Protein AF-A0A930AF02-F1 (afdb_monomer)

Mean predicted aligned error: 3.01 Å

Foldseek 3Di:
DKDKDFDPQQVVQCVVVVQKAADDPPDPVDDPQDDPDQWGDDPPDCVPIDGHIDDFDFDCPPPDPVVQVVCCVVPQKDKDAQTWTARPPDNDTDGTGGMIMIGHDDD

Solvent-accessible surface area (backbone atoms only — not comparable to full-atom values): 6379 Å² total; per-residue (Å²): 77,80,46,82,44,70,33,73,56,27,48,52,56,38,48,78,68,66,43,62,43,76,78,53,95,84,38,90,87,58,56,97,68,62,53,86,81,53,32,49,69,45,77,92,48,65,88,69,40,46,81,44,69,40,73,59,51,72,58,60,84,93,63,56,68,66,59,40,53,53,30,33,74,72,72,35,37,33,80,39,72,43,40,37,29,36,44,76,99,54,92,50,73,44,74,42,64,37,41,38,36,45,35,49,62,62,135

Sequence (107 aa):
MFQYEYSPELVKNMDKKGWIQFPNGDTPGSSSLNIPGAKTWAGSDINMSESELLMPTIDTTGHSYDDFLSAIERQGYYEIKNPRVYKPGTNEIVQVEGIFRINQWSK

Structure (mmCIF, N/CA/C/O backbone):
data_AF-A0A930AF02-F1
#
_entry.id   AF-A0A930AF02-F1
#
loop_
_atom_site.group_PDB
_atom_site.id
_atom_site.type_symbol
_atom_site.label_atom_id
_atom_site.label_alt_id
_atom_site.label_comp_id
_atom_site.label_asym_id
_atom_site.label_entity_id
_atom_site.label_seq_id
_atom_site.pdbx_PDB_ins_code
_atom_site.Cartn_x
_atom_site.Cartn_y
_atom_site.Cartn_z
_atom_site.occupancy
_atom_site.B_iso_or_equiv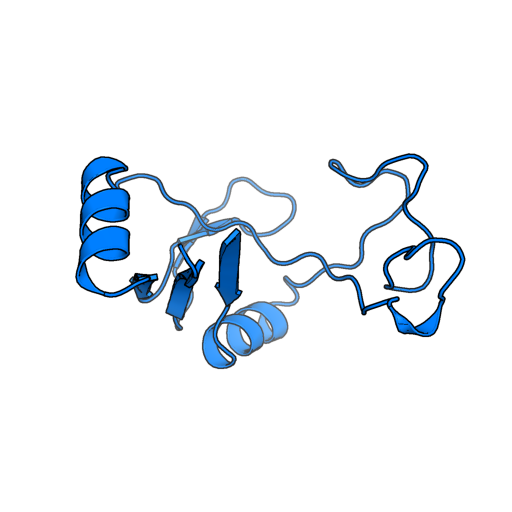
_atom_site.auth_seq_id
_atom_site.auth_comp_id
_atom_site.auth_asym_id
_atom_site.auth_atom_id
_atom_site.pdbx_PDB_model_num
ATOM 1 N N . MET A 1 1 ? 6.051 6.708 14.729 1.00 90.50 1 MET A N 1
ATOM 2 C CA . MET A 1 1 ? 6.154 6.630 13.244 1.00 90.50 1 MET A CA 1
ATOM 3 C C . MET A 1 1 ? 4.880 6.007 12.682 1.00 90.50 1 MET A C 1
ATOM 5 O O . MET A 1 1 ? 4.327 5.156 13.362 1.00 90.50 1 MET A O 1
ATOM 9 N N . PHE A 1 2 ? 4.390 6.404 11.502 1.00 94.81 2 PHE A N 1
ATOM 10 C CA . PHE A 1 2 ? 3.242 5.731 10.866 1.00 94.81 2 PHE A CA 1
ATOM 11 C C . PHE A 1 2 ? 3.703 4.724 9.810 1.00 94.81 2 PHE A C 1
ATOM 13 O O . PHE A 1 2 ? 4.703 4.959 9.137 1.00 94.81 2 PHE A O 1
ATOM 20 N N . GLN A 1 3 ? 2.965 3.626 9.659 1.00 96.38 3 GLN A N 1
ATOM 21 C CA . GLN A 1 3 ? 3.189 2.604 8.639 1.00 96.38 3 GLN A CA 1
ATOM 22 C C . GLN A 1 3 ? 1.861 2.249 7.965 1.00 96.38 3 GLN A C 1
ATOM 24 O O . GLN A 1 3 ? 0.875 1.977 8.646 1.00 96.38 3 GLN A O 1
ATOM 29 N N . TYR A 1 4 ? 1.856 2.215 6.634 1.00 97.50 4 TYR A N 1
ATOM 30 C CA . TYR A 1 4 ? 0.740 1.712 5.836 1.00 97.50 4 TYR A CA 1
ATOM 31 C C . TYR A 1 4 ? 0.977 0.242 5.502 1.00 97.50 4 TYR A C 1
ATOM 33 O O . TYR A 1 4 ? 2.018 -0.108 4.950 1.00 97.50 4 TYR A O 1
ATOM 41 N N . GLU A 1 5 ? 0.022 -0.615 5.835 1.00 98.19 5 GLU A N 1
ATOM 42 C CA . GLU A 1 5 ? 0.148 -2.062 5.703 1.00 98.19 5 GLU A CA 1
ATOM 43 C C . GLU A 1 5 ? -0.981 -2.621 4.837 1.00 98.19 5 GLU A C 1
ATOM 45 O O . GLU A 1 5 ? -2.167 -2.413 5.105 1.00 98.19 5 GLU A O 1
ATOM 50 N N . TYR A 1 6 ? -0.597 -3.380 3.813 1.00 98.56 6 TYR A N 1
ATOM 51 C CA . TYR A 1 6 ? -1.501 -4.172 2.990 1.00 98.56 6 TYR A CA 1
ATOM 52 C C . TYR A 1 6 ? -1.372 -5.627 3.433 1.00 98.56 6 TYR A C 1
ATOM 54 O O . TYR A 1 6 ? -0.299 -6.218 3.322 1.00 98.56 6 TYR A O 1
ATOM 62 N N . SER A 1 7 ? -2.457 -6.214 3.938 1.00 98.50 7 SER A N 1
ATOM 63 C CA . SER A 1 7 ? -2.448 -7.623 4.350 1.00 98.50 7 SER A CA 1
ATOM 64 C C . SER A 1 7 ? -2.099 -8.568 3.183 1.00 98.50 7 SER A C 1
ATOM 66 O O . SER A 1 7 ? -2.396 -8.250 2.026 1.00 98.50 7 SER A O 1
ATOM 68 N N . PRO A 1 8 ? -1.548 -9.769 3.452 1.00 98.56 8 PRO A N 1
ATOM 69 C CA . PRO A 1 8 ? -1.207 -10.733 2.401 1.00 98.56 8 PRO A CA 1
ATOM 70 C C . PRO A 1 8 ? -2.375 -11.094 1.471 1.00 98.56 8 PRO A C 1
ATOM 72 O O . PRO A 1 8 ? -2.178 -11.298 0.275 1.00 98.56 8 PRO A O 1
ATOM 75 N N . GLU A 1 9 ? -3.599 -11.156 2.002 1.00 98.62 9 GLU A N 1
ATOM 76 C CA . GLU A 1 9 ? -4.808 -11.413 1.213 1.00 98.62 9 GLU A CA 1
ATOM 77 C C . GLU A 1 9 ? -5.113 -10.270 0.240 1.00 98.62 9 GLU A C 1
ATOM 79 O O . GLU A 1 9 ? -5.327 -10.518 -0.949 1.00 98.62 9 GLU A O 1
ATOM 84 N N . LEU A 1 10 ? -5.046 -9.025 0.722 1.00 98.69 10 LEU A N 1
ATOM 85 C CA . LEU A 1 10 ? -5.243 -7.840 -0.107 1.00 98.69 10 LEU A CA 1
ATOM 86 C C . LEU A 1 10 ? -4.205 -7.790 -1.236 1.00 98.69 10 LEU A C 1
ATOM 88 O O . LEU A 1 10 ? -4.567 -7.631 -2.402 1.00 98.69 10 LEU A O 1
ATOM 92 N N . VAL A 1 11 ? -2.927 -8.007 -0.907 1.00 98.56 11 VAL A N 1
ATOM 93 C CA . VAL A 1 11 ? -1.829 -8.048 -1.888 1.00 98.56 11 VAL A CA 1
ATOM 94 C C . VAL A 1 11 ? -2.074 -9.138 -2.932 1.00 98.56 11 VAL A C 1
ATOM 96 O O . VAL A 1 11 ? -2.053 -8.851 -4.127 1.00 98.56 11 VAL A O 1
ATOM 99 N N . LYS A 1 12 ? -2.396 -10.368 -2.512 1.00 98.56 12 LYS A N 1
ATOM 100 C CA . LYS A 1 12 ? -2.678 -11.491 -3.423 1.00 98.56 12 LYS A CA 1
ATOM 101 C C . LYS A 1 12 ? -3.845 -11.200 -4.369 1.00 98.56 12 LYS A C 1
ATOM 103 O O . LYS A 1 12 ? -3.817 -11.600 -5.532 1.00 98.56 12 LYS A O 1
ATOM 108 N N . ASN A 1 13 ? -4.890 -10.536 -3.884 1.00 98.56 13 ASN A N 1
ATOM 109 C CA . ASN A 1 13 ? -6.062 -10.217 -4.694 1.00 98.56 13 ASN A CA 1
ATOM 110 C C . ASN A 1 13 ? -5.798 -9.086 -5.700 1.00 98.56 13 ASN A C 1
ATOM 112 O O . ASN A 1 13 ? -6.361 -9.118 -6.796 1.00 98.56 13 ASN A O 1
ATOM 116 N N . MET A 1 14 ? -4.921 -8.133 -5.376 1.00 98.38 14 MET A N 1
ATOM 117 C CA . MET A 1 14 ? -4.446 -7.118 -6.326 1.00 98.38 14 MET A CA 1
ATOM 118 C C . MET A 1 14 ? -3.464 -7.704 -7.352 1.00 98.38 14 MET A C 1
ATOM 120 O O . MET A 1 14 ? -3.557 -7.387 -8.538 1.00 98.38 14 MET A O 1
ATOM 124 N N . ASP A 1 15 ? -2.582 -8.610 -6.928 1.00 98.19 15 ASP A N 1
ATOM 125 C CA . ASP A 1 15 ? -1.631 -9.307 -7.802 1.00 98.19 15 ASP A CA 1
ATOM 126 C C . ASP A 1 15 ? -2.339 -10.166 -8.861 1.00 98.19 15 ASP A C 1
ATOM 128 O O . ASP A 1 15 ? -2.071 -10.039 -10.052 1.00 98.19 15 ASP A O 1
ATOM 132 N N . LYS A 1 16 ? -3.365 -10.940 -8.470 1.00 98.19 16 LYS A N 1
ATOM 133 C CA . LYS A 1 16 ? -4.220 -11.697 -9.411 1.00 98.19 16 LYS A CA 1
ATOM 134 C C . LYS A 1 16 ? -4.855 -10.832 -10.503 1.00 98.19 16 LYS A C 1
ATOM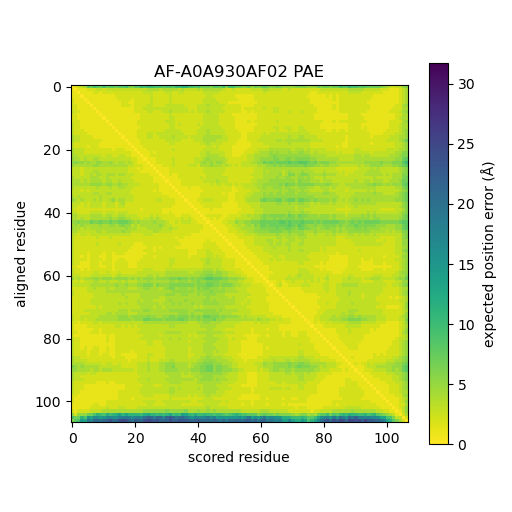 136 O O . LYS A 1 16 ? -5.211 -11.346 -11.561 1.00 98.19 16 LYS A O 1
ATOM 141 N N . LYS A 1 17 ? -5.063 -9.542 -10.228 1.00 97.50 17 LYS A N 1
ATOM 142 C CA . LYS A 1 17 ? -5.619 -8.572 -11.181 1.00 97.50 17 LYS A CA 1
ATOM 143 C C . LYS A 1 17 ? -4.533 -7.885 -12.020 1.00 97.50 17 LYS A C 1
ATOM 145 O O . LYS A 1 17 ? -4.876 -7.108 -12.907 1.00 97.50 17 LYS A O 1
ATOM 150 N N . GLY A 1 18 ? -3.254 -8.154 -11.750 1.00 97.75 18 GLY A N 1
ATOM 151 C CA . GLY A 1 18 ? -2.107 -7.518 -12.395 1.00 97.75 18 GLY A CA 1
ATOM 152 C C . GLY A 1 18 ? -1.945 -6.048 -12.012 1.00 97.75 18 GLY A C 1
ATOM 153 O O . GLY A 1 18 ? -1.553 -5.242 -12.850 1.00 97.75 18 GLY A O 1
ATOM 154 N N . TRP A 1 19 ? -2.336 -5.665 -10.790 1.00 98.00 19 TRP A N 1
ATOM 155 C CA . TRP A 1 19 ? -2.374 -4.255 -10.376 1.00 98.00 19 TRP A CA 1
ATOM 156 C C . TRP A 1 19 ? -1.113 -3.768 -9.656 1.00 98.00 19 TRP A C 1
ATOM 158 O O . TRP A 1 19 ? -0.956 -2.567 -9.466 1.00 98.00 19 TRP A O 1
ATOM 168 N N . ILE A 1 20 ? -0.214 -4.666 -9.257 1.00 97.69 20 ILE A N 1
ATOM 169 C CA . ILE A 1 20 ? 1.064 -4.286 -8.647 1.00 97.69 20 ILE A CA 1
ATOM 170 C C . ILE A 1 20 ? 2.031 -3.885 -9.763 1.00 97.69 20 ILE A C 1
ATOM 172 O O . ILE A 1 20 ? 2.165 -4.600 -10.756 1.00 97.69 20 ILE A O 1
ATOM 176 N N . GLN A 1 21 ? 2.683 -2.732 -9.617 1.00 96.44 21 GLN A N 1
ATOM 177 C CA . GLN A 1 21 ? 3.542 -2.156 -10.652 1.00 96.44 21 GLN A CA 1
ATOM 178 C C . GLN A 1 21 ? 4.982 -1.968 -10.165 1.00 96.44 21 GLN A C 1
ATOM 180 O O . GLN A 1 21 ? 5.264 -1.963 -8.967 1.00 96.44 21 GLN A O 1
ATOM 185 N N . PHE A 1 22 ? 5.895 -1.780 -11.118 1.00 95.75 22 PHE A N 1
ATOM 186 C CA . PHE A 1 22 ? 7.267 -1.355 -10.855 1.00 95.75 22 PHE A CA 1
ATOM 187 C C . PHE A 1 22 ? 7.408 0.140 -11.164 1.00 95.75 22 PHE A C 1
ATOM 189 O O . PHE A 1 22 ? 6.928 0.572 -12.217 1.00 95.75 22 PHE A O 1
ATOM 196 N N . PRO A 1 23 ? 8.068 0.924 -10.296 1.00 94.50 23 PRO A N 1
ATOM 197 C CA . PRO A 1 23 ? 8.352 2.321 -10.591 1.00 94.50 23 PRO A CA 1
ATOM 198 C C . PRO A 1 23 ? 9.407 2.455 -11.693 1.00 94.50 23 PRO A C 1
ATOM 200 O O . PRO A 1 23 ? 10.251 1.581 -11.903 1.00 94.50 23 PRO A O 1
ATOM 203 N N . ASN A 1 24 ? 9.361 3.582 -12.396 1.00 93.38 24 ASN A N 1
ATOM 204 C CA . ASN A 1 24 ? 10.356 4.003 -13.378 1.00 93.38 24 ASN A CA 1
ATOM 205 C C . ASN A 1 24 ? 10.683 5.498 -13.205 1.00 93.38 24 ASN A C 1
ATOM 207 O O . ASN A 1 24 ? 10.088 6.170 -12.367 1.00 93.38 24 ASN A O 1
ATOM 211 N N . GLY A 1 25 ? 11.617 6.020 -14.007 1.00 93.50 25 GLY A N 1
ATOM 212 C CA . GLY A 1 25 ? 12.090 7.406 -13.887 1.00 93.50 25 GLY A CA 1
ATOM 213 C C . GLY A 1 25 ? 11.015 8.484 -14.072 1.00 93.50 25 GLY A C 1
ATOM 214 O O . GLY A 1 25 ? 11.181 9.581 -13.552 1.00 93.50 25 GLY A O 1
ATOM 215 N N . ASP A 1 26 ? 9.910 8.161 -14.748 1.00 95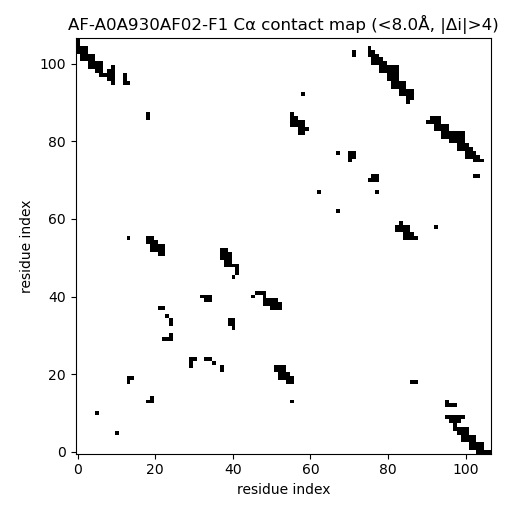.44 26 ASP A N 1
ATOM 216 C CA . ASP A 1 26 ? 8.804 9.085 -15.021 1.00 95.44 26 ASP A CA 1
ATOM 217 C C . ASP A 1 26 ? 7.600 8.860 -14.090 1.00 95.44 26 ASP A C 1
ATOM 219 O O . ASP A 1 26 ? 6.569 9.523 -14.217 1.00 95.44 26 ASP A O 1
ATOM 223 N N . THR A 1 27 ? 7.695 7.909 -13.156 1.00 95.69 27 THR A N 1
ATOM 224 C CA . THR A 1 27 ? 6.618 7.620 -12.208 1.00 95.69 27 THR A CA 1
ATOM 225 C C . THR A 1 27 ? 6.426 8.813 -11.265 1.00 95.69 27 THR A C 1
ATOM 227 O O . THR A 1 27 ? 7.370 9.210 -10.578 1.00 95.69 27 THR A O 1
ATOM 230 N N . PRO A 1 28 ? 5.211 9.383 -11.158 1.00 94.56 28 PRO A N 1
ATOM 231 C CA . PRO A 1 28 ? 4.939 10.441 -10.192 1.00 94.56 28 PRO A CA 1
ATOM 232 C C . PRO A 1 28 ? 5.267 9.996 -8.762 1.00 94.56 28 PRO A C 1
ATOM 234 O O . PRO A 1 28 ? 4.820 8.945 -8.312 1.00 94.56 28 PRO A O 1
A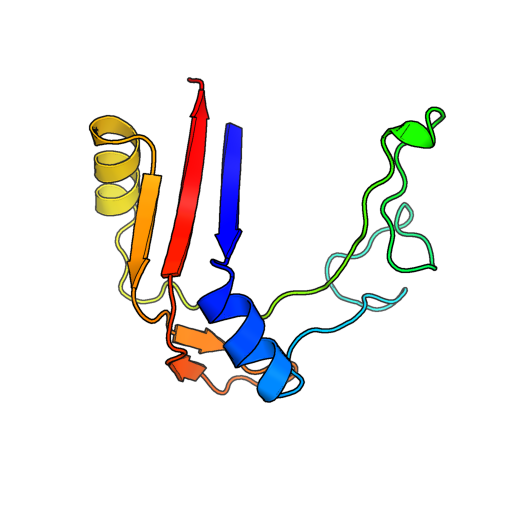TOM 237 N N . GLY A 1 29 ? 6.044 10.811 -8.049 1.00 94.88 29 GLY A N 1
ATOM 238 C CA . GLY A 1 29 ? 6.564 10.486 -6.718 1.00 94.88 29 GLY A CA 1
ATOM 239 C C . GLY A 1 29 ? 8.001 9.959 -6.727 1.00 94.88 29 GLY A C 1
ATOM 240 O O . GLY A 1 29 ? 8.670 10.048 -5.699 1.00 94.88 29 GLY A O 1
ATOM 241 N N . SER A 1 30 ? 8.515 9.500 -7.872 1.00 95.50 30 SER A N 1
ATOM 242 C CA . SER A 1 30 ? 9.950 9.273 -8.038 1.00 95.50 30 SER A CA 1
ATOM 243 C C . SER A 1 30 ? 10.721 10.597 -8.020 1.00 95.50 30 SER A C 1
ATOM 245 O O . SER A 1 30 ? 10.224 11.657 -8.403 1.00 95.50 30 SER A O 1
ATOM 247 N N . SER A 1 31 ? 11.960 10.528 -7.551 1.00 95.88 31 SER A N 1
ATOM 248 C CA . SER A 1 31 ? 12.888 11.645 -7.397 1.00 95.88 31 SER A CA 1
ATOM 249 C C . SER A 1 31 ? 14.241 11.312 -8.027 1.00 95.88 31 SER A C 1
ATOM 251 O O . SER A 1 31 ? 14.474 10.190 -8.476 1.00 95.88 31 SER A O 1
ATOM 253 N N . SER A 1 32 ? 15.179 12.263 -7.997 1.00 96.06 32 SER A N 1
ATOM 254 C CA . SER A 1 32 ? 16.559 12.044 -8.453 1.00 96.06 32 SER A CA 1
ATOM 255 C C . SER A 1 32 ? 17.330 10.979 -7.659 1.00 96.06 32 SER A C 1
ATOM 257 O O . SER A 1 32 ? 18.415 10.591 -8.084 1.00 96.06 32 SER A O 1
ATOM 259 N N . LEU A 1 33 ? 16.799 10.513 -6.522 1.00 96.69 33 LEU A N 1
ATOM 260 C CA . LEU A 1 33 ? 17.391 9.443 -5.714 1.00 96.69 33 LEU A CA 1
ATOM 261 C C . LEU A 1 33 ? 16.817 8.052 -6.024 1.00 96.69 33 LEU A C 1
ATOM 263 O O . LEU A 1 33 ? 17.361 7.060 -5.540 1.00 96.69 33 LEU A O 1
ATOM 267 N N . ASN A 1 34 ? 15.746 7.944 -6.815 1.00 97.38 34 ASN A N 1
ATOM 268 C CA . ASN A 1 34 ? 15.232 6.641 -7.231 1.00 97.38 34 ASN A CA 1
ATOM 269 C C . ASN A 1 34 ? 16.186 5.990 -8.241 1.00 97.38 34 ASN A C 1
ATOM 271 O O . ASN A 1 34 ? 16.772 6.654 -9.098 1.00 97.38 34 ASN A O 1
ATOM 275 N N . ILE A 1 35 ? 16.332 4.670 -8.137 1.00 96.69 35 ILE A N 1
ATOM 276 C CA . ILE A 1 35 ? 17.268 3.879 -8.939 1.00 96.69 35 ILE A CA 1
ATOM 277 C C . ILE A 1 35 ? 16.559 2.672 -9.566 1.00 96.69 35 ILE A C 1
ATOM 279 O O . ILE A 1 35 ? 15.561 2.192 -9.031 1.00 96.69 35 ILE A O 1
ATOM 283 N N . PRO A 1 36 ? 17.055 2.143 -10.698 1.00 96.44 36 PRO A N 1
ATOM 284 C CA . PRO A 1 36 ? 16.499 0.931 -11.288 1.00 96.44 36 PRO A CA 1
ATOM 285 C C . PRO A 1 36 ? 16.757 -0.311 -10.420 1.00 96.44 36 PRO A C 1
ATOM 287 O O . PRO A 1 36 ? 17.677 -0.356 -9.597 1.00 96.44 36 PRO A O 1
ATOM 290 N N . GLY A 1 37 ? 15.988 -1.371 -10.688 1.00 95.88 37 GLY A N 1
ATOM 291 C CA . GLY A 1 37 ? 16.186 -2.695 -10.087 1.00 95.88 37 GLY A CA 1
ATOM 292 C C . GLY A 1 37 ? 15.217 -3.053 -8.962 1.00 95.88 37 GLY A C 1
ATOM 293 O O . GLY A 1 37 ? 15.543 -3.943 -8.184 1.00 95.88 37 GLY A O 1
ATOM 294 N N . ALA A 1 38 ? 14.057 -2.384 -8.887 1.00 96.75 38 ALA A N 1
ATOM 295 C CA . ALA A 1 38 ? 13.003 -2.657 -7.903 1.00 96.75 38 ALA A CA 1
ATOM 296 C C . ALA A 1 38 ? 13.527 -2.631 -6.458 1.00 96.75 38 ALA A C 1
ATOM 298 O O . ALA A 1 38 ? 13.256 -3.535 -5.665 1.00 96.75 38 ALA A O 1
ATOM 299 N N . LYS A 1 39 ? 14.330 -1.611 -6.138 1.00 97.06 39 LYS A N 1
ATOM 300 C CA . LYS A 1 39 ? 14.973 -1.446 -4.836 1.00 97.06 39 LYS A CA 1
ATOM 301 C C . LYS A 1 39 ? 15.174 0.022 -4.488 1.00 97.06 39 LYS A C 1
ATOM 303 O O . LYS A 1 39 ? 15.360 0.854 -5.374 1.00 97.06 39 LYS A O 1
ATOM 308 N N . THR A 1 40 ? 15.218 0.315 -3.200 1.00 97.81 40 THR A N 1
ATOM 309 C CA . THR A 1 40 ? 15.483 1.653 -2.684 1.00 97.81 40 THR A CA 1
ATOM 310 C C . THR A 1 40 ? 16.976 1.971 -2.720 1.00 97.81 40 THR A C 1
ATOM 312 O O . THR A 1 40 ? 17.835 1.099 -2.554 1.00 97.81 40 THR A O 1
ATOM 315 N N . TRP A 1 41 ? 17.313 3.245 -2.912 1.00 97.31 41 TRP A N 1
ATOM 316 C CA . TRP A 1 41 ? 18.650 3.742 -2.605 1.00 97.31 41 TRP A CA 1
ATOM 317 C C . TRP A 1 41 ? 18.734 4.072 -1.109 1.00 97.31 41 TRP A C 1
ATOM 319 O O . TRP A 1 41 ? 17.946 4.873 -0.612 1.00 97.31 41 TRP A O 1
ATOM 329 N N . ALA A 1 42 ? 19.693 3.474 -0.398 1.00 97.31 42 ALA A N 1
ATOM 330 C CA . ALA A 1 42 ? 19.830 3.597 1.059 1.00 97.31 42 ALA A CA 1
ATOM 331 C C . ALA A 1 42 ? 21.145 4.276 1.495 1.00 97.31 42 ALA A C 1
ATOM 333 O O . ALA A 1 42 ? 21.680 4.017 2.573 1.00 97.31 42 ALA A O 1
ATOM 334 N N . GLY A 1 43 ? 21.698 5.157 0.657 1.00 96.38 43 GLY A N 1
ATOM 335 C CA . GLY A 1 43 ? 22.957 5.834 0.960 1.00 96.38 43 GLY A CA 1
ATOM 336 C C . GLY A 1 43 ? 24.179 4.933 0.795 1.00 96.38 43 GLY A C 1
ATOM 337 O O . GLY A 1 43 ? 24.251 4.109 -0.116 1.00 96.38 43 GLY A O 1
ATOM 338 N N . SER A 1 44 ? 25.175 5.130 1.659 1.00 96.50 44 SER A N 1
ATOM 339 C CA . SER A 1 44 ? 26.434 4.380 1.622 1.00 96.50 44 SER A CA 1
ATOM 340 C C . SER A 1 44 ? 26.314 2.943 2.134 1.00 96.50 44 SER A C 1
ATOM 342 O O . SER A 1 44 ? 27.163 2.122 1.798 1.00 96.50 44 SER A O 1
ATOM 344 N N . ASP A 1 45 ? 25.300 2.635 2.947 1.00 96.88 45 ASP A N 1
ATOM 345 C CA . ASP A 1 45 ? 25.081 1.287 3.475 1.00 96.88 45 ASP A CA 1
ATOM 346 C C . ASP A 1 45 ? 24.031 0.547 2.644 1.00 96.88 45 ASP A C 1
ATOM 348 O O . ASP A 1 45 ? 22.827 0.625 2.883 1.00 96.88 45 ASP A O 1
ATOM 352 N N . ILE A 1 46 ? 24.505 -0.197 1.645 1.00 95.00 46 ILE A N 1
ATOM 353 C CA . ILE A 1 46 ? 23.637 -0.967 0.751 1.00 95.00 46 ILE A CA 1
ATOM 354 C C . ILE A 1 46 ? 22.830 -2.050 1.480 1.00 95.00 46 ILE A C 1
ATOM 356 O O . ILE A 1 46 ? 21.812 -2.488 0.954 1.00 95.00 46 ILE A O 1
ATOM 360 N N . ASN A 1 47 ? 23.230 -2.467 2.686 1.00 97.38 47 ASN A N 1
ATOM 361 C CA . ASN A 1 47 ? 22.495 -3.484 3.443 1.00 97.38 47 ASN A CA 1
ATOM 362 C C . ASN A 1 47 ? 21.151 -2.969 3.971 1.00 97.38 47 ASN A C 1
ATOM 364 O O . ASN A 1 47 ? 20.289 -3.769 4.317 1.00 97.38 47 ASN A O 1
ATOM 368 N N . MET A 1 48 ? 20.969 -1.647 4.004 1.00 97.69 48 MET A N 1
ATOM 369 C CA . MET A 1 48 ? 19.703 -0.996 4.339 1.00 97.69 48 MET A CA 1
ATOM 370 C C . MET A 1 48 ? 18.788 -0.819 3.113 1.00 97.69 48 MET A C 1
ATOM 372 O O . MET A 1 48 ? 17.698 -0.270 3.241 1.00 97.69 48 MET A O 1
ATOM 376 N N . SER A 1 49 ? 19.229 -1.232 1.916 1.00 97.81 49 SER A N 1
ATOM 377 C CA . SER A 1 49 ? 18.408 -1.213 0.701 1.00 97.81 49 SER A CA 1
ATOM 378 C C . SER A 1 49 ? 17.322 -2.282 0.785 1.00 97.81 49 SER A C 1
ATOM 380 O O . SER A 1 49 ? 17.595 -3.447 1.074 1.00 97.81 49 SER A O 1
ATOM 382 N N . GLU A 1 50 ? 16.091 -1.885 0.487 1.00 98.38 50 GLU A N 1
ATOM 383 C CA . GLU A 1 50 ? 14.909 -2.744 0.504 1.00 98.38 50 GLU A CA 1
ATOM 384 C C . GLU A 1 50 ? 14.302 -2.828 -0.898 1.00 98.38 50 GLU A C 1
ATOM 386 O O . GLU A 1 50 ? 14.592 -2.004 -1.764 1.00 98.38 50 GLU A O 1
ATOM 391 N N . SER A 1 51 ? 13.449 -3.821 -1.150 1.00 97.94 51 SER A N 1
ATOM 392 C CA . SER A 1 51 ? 12.719 -3.914 -2.418 1.00 97.94 51 SER A CA 1
ATOM 393 C C . SER A 1 51 ? 11.691 -2.788 -2.562 1.00 97.94 51 SER A C 1
ATOM 395 O O . SER A 1 51 ? 11.002 -2.461 -1.599 1.00 97.94 51 SER A O 1
ATOM 397 N N . GLU A 1 52 ? 11.515 -2.267 -3.775 1.00 98.19 52 GLU A N 1
ATOM 398 C CA . GLU A 1 52 ? 10.562 -1.197 -4.091 1.00 98.19 52 GLU A CA 1
ATOM 399 C C . GLU A 1 52 ? 9.547 -1.663 -5.147 1.00 98.19 52 GLU A C 1
ATOM 401 O O . GLU A 1 52 ? 9.915 -2.085 -6.246 1.00 98.19 52 GLU A O 1
ATOM 406 N N . LEU A 1 53 ? 8.259 -1.567 -4.805 1.00 97.69 53 LEU A N 1
ATOM 407 C CA . LEU A 1 53 ? 7.110 -1.838 -5.673 1.00 97.69 53 LEU A CA 1
ATOM 408 C C . LEU A 1 53 ? 6.067 -0.731 -5.500 1.00 97.69 53 LEU A C 1
ATOM 410 O O . LEU A 1 53 ? 6.005 -0.077 -4.459 1.00 97.69 53 LEU A O 1
ATOM 414 N N . LEU A 1 54 ? 5.200 -0.569 -6.496 1.00 97.19 54 LEU A N 1
ATOM 415 C CA . LEU A 1 54 ? 4.050 0.327 -6.435 1.00 97.19 54 LEU A CA 1
ATOM 416 C C . LEU A 1 54 ? 2.779 -0.474 -6.165 1.00 97.19 54 LEU A C 1
ATOM 418 O O . LEU A 1 54 ? 2.330 -1.267 -6.999 1.00 97.19 54 LEU A O 1
ATOM 422 N N . MET A 1 55 ? 2.192 -0.236 -4.994 1.00 98.00 55 MET A N 1
ATOM 423 C CA . MET A 1 55 ? 0.880 -0.764 -4.635 1.00 98.00 55 MET A CA 1
ATOM 424 C C . MET A 1 55 ? -0.232 0.193 -5.093 1.00 98.00 55 MET A C 1
ATOM 426 O O . MET A 1 55 ? -0.051 1.412 -5.026 1.00 98.00 55 MET A O 1
ATOM 430 N N . PRO A 1 56 ? -1.397 -0.328 -5.517 1.00 97.50 56 PRO A N 1
ATOM 431 C CA . PRO A 1 56 ? -2.573 0.487 -5.809 1.00 97.50 56 PRO A CA 1
ATOM 432 C C . PRO A 1 56 ? -3.010 1.366 -4.629 1.00 97.50 56 PRO A C 1
ATOM 434 O O . PRO A 1 56 ? -2.970 0.945 -3.474 1.00 97.50 56 PRO A O 1
ATOM 437 N N . THR A 1 57 ? -3.480 2.579 -4.924 1.00 97.69 57 THR A N 1
ATOM 438 C CA . THR A 1 57 ? -3.912 3.550 -3.909 1.00 97.69 57 THR A CA 1
ATOM 439 C C . THR A 1 57 ? -5.228 3.138 -3.245 1.00 97.69 57 THR A C 1
ATOM 441 O O . THR A 1 57 ? -6.188 2.774 -3.927 1.00 97.69 57 THR A O 1
ATOM 444 N N . ILE A 1 58 ? -5.299 3.269 -1.918 1.00 98.38 58 ILE A N 1
ATOM 445 C CA . ILE A 1 58 ? -6.531 3.099 -1.138 1.00 98.38 58 ILE A CA 1
ATOM 446 C C . ILE A 1 58 ? -7.367 4.382 -1.189 1.00 98.38 58 ILE A C 1
ATOM 448 O O . ILE A 1 58 ? -6.876 5.461 -0.862 1.00 98.38 58 ILE A O 1
ATOM 452 N N . ASP A 1 59 ? -8.637 4.260 -1.568 1.00 97.94 59 ASP A N 1
ATOM 453 C CA . ASP A 1 59 ? -9.614 5.339 -1.455 1.00 97.94 59 ASP A CA 1
ATOM 454 C C . ASP A 1 59 ? -10.101 5.457 -0.010 1.00 97.94 59 ASP A C 1
ATOM 456 O O . ASP A 1 59 ? -10.784 4.573 0.508 1.00 97.94 59 ASP A O 1
ATOM 460 N N . THR A 1 60 ? -9.761 6.571 0.632 1.00 96.38 60 THR A N 1
ATOM 461 C CA . THR A 1 60 ? -10.168 6.889 2.005 1.00 96.38 60 THR A CA 1
ATOM 462 C C . THR A 1 60 ? -11.398 7.796 2.060 1.00 96.38 60 THR A C 1
ATOM 464 O O . THR A 1 60 ? -11.774 8.261 3.136 1.00 96.38 60 THR A O 1
ATOM 467 N N . THR A 1 61 ? -12.070 8.040 0.929 1.00 95.69 61 THR A N 1
ATOM 468 C CA . THR A 1 61 ? -13.314 8.819 0.899 1.00 95.69 61 THR A CA 1
ATOM 469 C C . THR A 1 61 ? -14.359 8.200 1.829 1.00 95.69 61 THR A C 1
ATOM 471 O O . THR A 1 61 ? -14.691 7.021 1.716 1.00 95.69 61 THR A O 1
ATOM 474 N N . GLY A 1 62 ? -14.900 9.015 2.736 1.00 94.31 62 GLY A N 1
ATOM 475 C CA . GLY A 1 62 ? -15.866 8.580 3.749 1.00 94.31 62 GLY A CA 1
ATOM 476 C C . GLY A 1 62 ? -15.243 8.109 5.068 1.00 94.31 62 GLY A C 1
ATOM 477 O O . GLY A 1 62 ? -15.987 7.844 6.007 1.00 94.31 62 GLY A O 1
ATOM 478 N N . HIS A 1 63 ? -13.912 8.049 5.177 1.00 94.88 63 HIS A N 1
ATOM 479 C CA . HIS A 1 63 ? -13.221 7.818 6.446 1.00 94.88 63 HIS A CA 1
ATOM 480 C C . HIS A 1 63 ? -12.921 9.149 7.151 1.00 94.88 63 HIS A C 1
ATOM 482 O O . HIS A 1 63 ? -12.388 10.078 6.542 1.00 94.88 63 HIS A O 1
ATOM 488 N N . SER A 1 64 ? -13.262 9.246 8.439 1.00 96.06 64 SER A N 1
ATOM 489 C CA . SER A 1 64 ? -13.007 10.440 9.255 1.00 96.06 64 SER A CA 1
ATOM 490 C C . SER A 1 64 ? -11.577 10.458 9.790 1.00 96.06 64 SER A C 1
ATOM 492 O O . SER A 1 64 ? -11.074 9.455 10.302 1.00 96.06 64 SER A O 1
ATOM 494 N N . TYR A 1 65 ? -10.940 11.628 9.725 1.00 95.25 65 TYR A N 1
ATOM 495 C CA . TYR A 1 65 ? -9.624 11.842 10.322 1.00 95.25 65 TYR A CA 1
ATOM 496 C C . TYR A 1 65 ? -9.663 11.763 11.858 1.00 95.25 65 TYR A C 1
ATOM 498 O O . TYR A 1 65 ? -8.751 11.202 12.462 1.00 95.25 65 TYR A O 1
ATOM 506 N N . ASP A 1 66 ? -10.739 12.234 12.492 1.00 97.25 66 ASP A N 1
ATOM 507 C CA . ASP A 1 66 ? -10.890 12.174 13.952 1.00 97.25 66 ASP A CA 1
ATOM 508 C C . ASP A 1 66 ? -11.098 10.732 14.442 1.00 97.25 66 ASP A C 1
ATOM 510 O O . ASP A 1 66 ? -10.546 10.334 15.472 1.00 97.25 66 ASP A O 1
ATOM 514 N N . ASP A 1 67 ? -11.830 9.913 13.675 1.00 96.44 67 ASP A N 1
ATOM 515 C CA . ASP A 1 67 ? -11.990 8.480 13.966 1.00 96.44 67 ASP A CA 1
ATOM 516 C C . ASP A 1 67 ? -10.661 7.741 13.813 1.00 96.44 67 ASP A C 1
ATOM 518 O O . ASP A 1 67 ? -10.332 6.866 14.619 1.00 96.44 67 ASP A O 1
ATOM 522 N N . PHE A 1 68 ? -9.884 8.108 12.789 1.00 95.56 68 PHE A N 1
ATOM 523 C CA . PHE A 1 68 ? -8.523 7.626 12.611 1.00 95.56 68 PHE A CA 1
ATOM 524 C C . PHE A 1 68 ? -7.658 7.959 13.833 1.00 95.56 68 PHE A C 1
ATOM 526 O O . PHE A 1 68 ? -7.103 7.041 14.436 1.00 95.56 68 PHE A O 1
ATOM 533 N N . LEU A 1 69 ? -7.591 9.228 14.255 1.00 95.62 69 LEU A N 1
ATOM 534 C CA . LEU A 1 69 ? -6.807 9.642 15.425 1.00 95.62 69 LEU A CA 1
ATOM 535 C C . LEU A 1 69 ? -7.247 8.912 16.699 1.00 95.62 69 LEU A C 1
ATOM 537 O O . LEU A 1 69 ? -6.407 8.400 17.440 1.00 95.62 69 LEU A O 1
ATOM 541 N N . SER A 1 70 ? -8.557 8.795 16.911 1.00 96.81 70 SER A N 1
ATOM 542 C CA . SER A 1 70 ? -9.133 8.103 18.067 1.00 96.81 70 SER A CA 1
ATOM 543 C C . SER A 1 70 ? -8.782 6.613 18.082 1.00 96.81 70 SER A C 1
ATOM 545 O O . SER A 1 70 ? -8.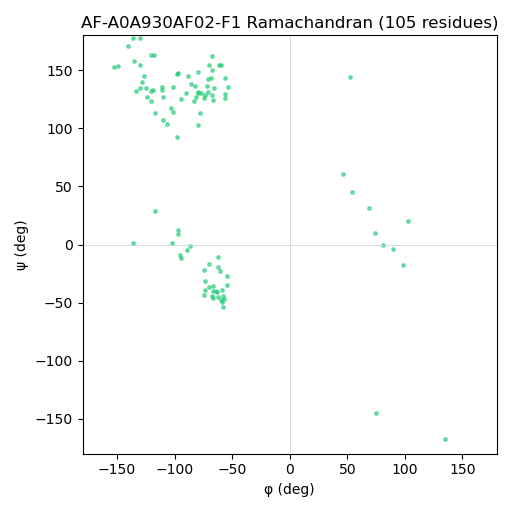469 6.052 19.132 1.00 96.81 70 SER A O 1
ATOM 547 N N . ALA A 1 71 ? -8.806 5.943 16.925 1.00 96.38 71 ALA A N 1
ATOM 548 C CA . ALA A 1 71 ? -8.400 4.544 16.824 1.00 96.38 71 ALA A CA 1
ATOM 549 C C . ALA A 1 71 ? -6.899 4.374 17.077 1.00 96.38 71 ALA A C 1
ATOM 551 O O . ALA A 1 71 ? -6.506 3.491 17.837 1.00 96.38 71 ALA A O 1
ATOM 552 N N . ILE A 1 72 ? -6.068 5.241 16.496 1.00 95.94 72 ILE A N 1
ATOM 553 C CA . ILE A 1 72 ? -4.622 5.234 16.723 1.00 95.94 72 ILE A CA 1
ATOM 554 C C . ILE A 1 72 ? -4.307 5.389 18.215 1.00 95.94 72 ILE A C 1
ATOM 556 O O . ILE A 1 72 ? -3.545 4.588 18.753 1.00 95.94 72 ILE A O 1
ATOM 560 N N . GLU A 1 73 ? -4.937 6.340 18.909 1.00 94.75 73 GLU A N 1
ATOM 561 C CA . GLU A 1 73 ? -4.739 6.525 20.350 1.00 94.75 73 GLU A CA 1
ATOM 562 C C . GLU A 1 73 ? -5.215 5.319 21.171 1.00 94.75 73 GLU A C 1
ATOM 564 O O . GLU A 1 73 ? -4.546 4.914 22.122 1.00 94.75 73 GLU A O 1
ATOM 569 N N . ARG A 1 74 ? -6.348 4.718 20.790 1.00 95.44 74 ARG A N 1
ATOM 570 C CA . ARG A 1 74 ? -6.963 3.614 21.534 1.00 95.44 74 ARG A CA 1
ATOM 571 C C . ARG A 1 74 ? -6.230 2.282 21.378 1.00 95.44 74 ARG A C 1
ATOM 5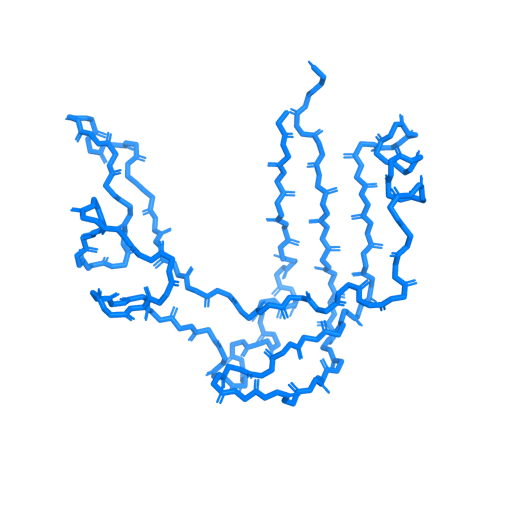73 O O . ARG A 1 74 ? -6.135 1.536 22.348 1.00 95.44 74 ARG A O 1
ATOM 580 N N . GLN A 1 75 ? -5.806 1.929 20.165 1.00 95.12 75 GLN A N 1
ATOM 581 C CA . GLN A 1 75 ? -5.327 0.572 19.849 1.00 95.12 75 GLN A CA 1
ATOM 582 C C . GLN A 1 75 ? -4.053 0.532 18.990 1.00 95.12 75 GLN A C 1
ATOM 584 O O . GLN A 1 75 ? -3.586 -0.553 18.656 1.00 95.12 75 GLN A O 1
ATOM 589 N N . GLY A 1 76 ? -3.486 1.686 18.624 1.00 95.44 76 GLY A N 1
ATOM 590 C CA . GLY A 1 76 ? -2.239 1.783 17.857 1.00 95.44 76 GLY A CA 1
ATOM 591 C C . GLY A 1 76 ? -2.385 1.590 16.345 1.00 95.44 76 GLY A C 1
ATOM 592 O O . GLY A 1 76 ? -1.390 1.683 15.628 1.00 95.44 76 GLY A O 1
ATOM 593 N N . TYR A 1 77 ? -3.596 1.338 15.838 1.00 96.94 77 TYR A N 1
ATOM 594 C CA . TYR A 1 77 ? -3.856 1.188 14.405 1.00 96.94 77 TYR A CA 1
ATOM 595 C C . TYR A 1 77 ? -5.293 1.566 14.016 1.00 96.94 77 TYR A C 1
ATOM 597 O O . TYR A 1 77 ? -6.235 1.403 14.798 1.00 96.94 77 TYR A O 1
ATOM 605 N N . TYR A 1 78 ? -5.464 1.999 12.768 1.00 97.69 78 TYR A N 1
ATOM 606 C CA . TYR A 1 78 ? -6.754 2.156 12.095 1.00 97.69 78 TYR A CA 1
ATOM 607 C C . TYR A 1 78 ? -6.891 1.107 10.991 1.00 97.69 78 TYR A C 1
ATOM 609 O O . TYR A 1 78 ? -5.961 0.911 10.211 1.00 97.69 78 TYR A O 1
ATOM 617 N N . GLU A 1 79 ? -8.032 0.421 10.929 1.00 97.75 79 GLU A N 1
ATOM 618 C CA . GLU A 1 79 ? -8.255 -0.711 10.025 1.00 97.75 79 GLU A CA 1
ATOM 619 C C . GLU A 1 79 ? -9.396 -0.426 9.045 1.00 97.75 79 GLU A C 1
ATOM 621 O O . GLU A 1 79 ? -10.485 -0.019 9.450 1.00 97.75 79 GLU A O 1
ATOM 626 N N . ILE A 1 80 ? -9.160 -0.714 7.764 1.00 98.19 80 ILE A N 1
ATOM 627 C CA . ILE A 1 80 ? -10.166 -0.699 6.702 1.00 98.19 80 ILE A CA 1
ATOM 628 C C . ILE A 1 80 ? -10.288 -2.120 6.149 1.00 98.19 80 ILE A C 1
ATOM 630 O O . ILE A 1 80 ? -9.358 -2.651 5.535 1.00 98.19 80 ILE A O 1
ATOM 634 N N . LYS A 1 81 ? -11.447 -2.743 6.372 1.00 98.12 81 LYS A N 1
ATOM 635 C CA . LYS A 1 81 ? -11.782 -4.058 5.812 1.00 98.12 81 LYS A CA 1
ATOM 636 C C . LYS A 1 81 ? -12.360 -3.898 4.419 1.00 98.12 81 LYS A C 1
ATOM 638 O O . LYS A 1 81 ? -13.209 -3.039 4.205 1.00 98.12 81 LYS A O 1
ATOM 643 N N . ASN A 1 82 ? -11.940 -4.775 3.517 1.00 98.19 82 ASN A N 1
ATOM 644 C CA . ASN A 1 82 ? -12.310 -4.787 2.109 1.00 98.19 82 ASN A CA 1
ATOM 645 C C . ASN A 1 82 ? -12.208 -3.385 1.492 1.00 98.19 82 ASN A C 1
ATOM 647 O O . ASN A 1 82 ? -13.232 -2.819 1.101 1.00 98.19 82 ASN A O 1
ATOM 651 N N . PRO A 1 83 ? -11.009 -2.773 1.489 1.00 98.44 83 PRO A N 1
ATOM 652 C CA . PRO A 1 83 ? -10.865 -1.380 1.108 1.00 98.44 83 PRO A CA 1
ATOM 653 C C . PRO A 1 83 ? -11.298 -1.135 -0.339 1.00 98.44 83 PRO A C 1
ATOM 655 O O . PRO A 1 83 ? -11.244 -2.012 -1.208 1.00 98.44 83 PRO A O 1
ATOM 658 N N . ARG A 1 84 ? -11.698 0.109 -0.598 1.00 98.38 84 ARG A N 1
ATOM 659 C CA . ARG A 1 84 ? -11.877 0.640 -1.947 1.00 98.38 84 ARG A CA 1
ATOM 660 C C . ARG A 1 84 ? -10.503 1.017 -2.495 1.00 98.38 84 ARG A C 1
ATOM 662 O O . ARG A 1 84 ? -9.725 1.674 -1.811 1.00 98.38 84 ARG A O 1
ATOM 669 N N . VAL A 1 85 ? -10.192 0.571 -3.704 1.00 98.31 85 VAL A N 1
ATOM 670 C CA . VAL A 1 85 ? -8.860 0.682 -4.307 1.00 98.31 85 VAL A CA 1
ATOM 671 C C . VAL A 1 85 ? -8.983 1.273 -5.705 1.00 98.31 85 VAL A C 1
ATOM 673 O O . VAL A 1 85 ? -9.844 0.850 -6.480 1.00 98.31 85 VAL A O 1
ATOM 676 N N . TYR A 1 86 ? -8.121 2.231 -6.038 1.00 98.06 86 TYR A N 1
ATOM 677 C CA . TYR A 1 86 ? -8.014 2.759 -7.396 1.00 98.06 86 TYR A CA 1
ATOM 678 C C . TYR A 1 86 ? -7.312 1.751 -8.300 1.00 98.06 86 TYR A C 1
ATOM 680 O O . TYR A 1 86 ? -6.196 1.310 -8.019 1.00 98.06 86 TYR A O 1
ATOM 688 N N . LYS A 1 87 ? -7.942 1.405 -9.422 1.00 97.62 87 LYS A N 1
ATOM 689 C CA . LYS A 1 87 ? -7.298 0.595 -10.453 1.00 97.62 87 LYS A CA 1
ATOM 690 C C . LYS A 1 87 ? -6.170 1.408 -11.110 1.00 97.62 87 LYS A C 1
ATOM 692 O O . LYS A 1 87 ? -6.438 2.519 -11.583 1.00 97.62 87 LYS 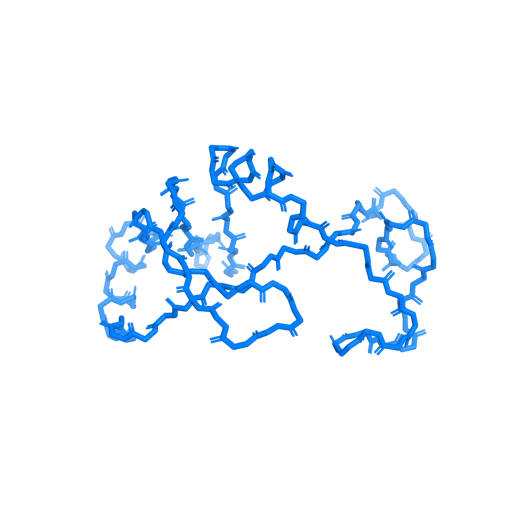A O 1
ATOM 697 N N . PRO A 1 88 ? -4.943 0.862 -11.206 1.00 95.75 88 PRO A N 1
ATOM 698 C CA . PRO A 1 88 ? -3.793 1.595 -11.732 1.00 95.75 88 PRO A CA 1
ATOM 699 C C . PRO A 1 88 ? -4.041 2.211 -13.115 1.00 95.75 88 PRO A C 1
ATOM 701 O O . PRO A 1 88 ? -4.590 1.561 -14.005 1.00 95.75 88 PRO A O 1
ATOM 704 N N . GLY A 1 89 ? -3.620 3.467 -13.294 1.00 92.69 89 GLY A N 1
ATOM 705 C CA . GLY A 1 89 ? -3.753 4.208 -14.555 1.00 92.69 89 GLY A CA 1
ATOM 706 C C . GLY A 1 89 ? -5.173 4.682 -14.889 1.00 92.69 89 GLY A C 1
ATOM 707 O O . GLY A 1 89 ? -5.413 5.136 -16.005 1.00 92.69 89 GLY A O 1
ATOM 708 N N . THR A 1 90 ? -6.123 4.574 -13.956 1.00 96.31 90 THR A N 1
ATOM 709 C CA . THR A 1 90 ? -7.527 4.963 -14.161 1.00 96.31 90 THR A CA 1
ATOM 710 C C . THR A 1 90 ? -8.105 5.649 -12.918 1.00 96.31 90 THR A C 1
ATOM 712 O O . THR A 1 90 ? -7.510 5.597 -11.847 1.00 96.31 90 THR A O 1
ATOM 715 N N . ASN A 1 91 ? -9.305 6.224 -13.043 1.00 95.75 91 ASN A N 1
ATOM 716 C CA . ASN A 1 91 ? -10.099 6.716 -11.906 1.00 95.75 91 ASN A CA 1
ATOM 717 C C . ASN A 1 91 ? -11.157 5.693 -11.440 1.00 95.75 91 ASN A C 1
ATOM 719 O O . ASN A 1 91 ? -12.080 6.041 -10.707 1.00 95.75 91 ASN A O 1
ATOM 723 N N . GLU A 1 92 ? -11.077 4.445 -11.912 1.00 97.94 92 GLU A N 1
ATOM 724 C CA . GLU A 1 92 ? -12.000 3.380 -11.521 1.00 97.94 92 GLU A CA 1
ATOM 725 C C . GLU A 1 92 ? -11.679 2.923 -10.092 1.00 97.94 92 GLU A C 1
ATOM 727 O O . GLU A 1 92 ? -10.531 2.597 -9.784 1.00 97.94 92 GLU A O 1
ATOM 732 N N . ILE A 1 93 ? -12.695 2.880 -9.229 1.00 97.88 93 ILE A N 1
ATOM 733 C CA . ILE A 1 93 ? -12.567 2.436 -7.838 1.00 97.88 93 ILE A CA 1
ATOM 734 C C . ILE A 1 93 ? -13.281 1.100 -7.683 1.00 97.88 93 ILE A C 1
ATOM 736 O O . ILE A 1 93 ? -14.467 0.983 -7.991 1.00 97.88 93 ILE A O 1
ATOM 740 N N . VAL A 1 94 ? -12.575 0.106 -7.153 1.00 97.81 94 VAL A N 1
ATOM 741 C CA . VAL A 1 94 ? -13.094 -1.249 -6.957 1.00 97.81 94 VAL A CA 1
ATOM 742 C C . VAL A 1 94 ? -12.850 -1.678 -5.519 1.00 97.81 94 VAL A C 1
ATOM 744 O O . VAL A 1 94 ? -11.792 -1.416 -4.952 1.00 97.81 94 VAL A O 1
ATOM 747 N N . GLN A 1 95 ? -13.825 -2.353 -4.918 1.00 98.06 95 GLN A N 1
ATOM 748 C CA . GLN A 1 95 ? -13.642 -2.965 -3.608 1.00 98.06 95 GLN A CA 1
ATOM 749 C C . GLN A 1 95 ? -12.827 -4.256 -3.745 1.00 98.06 95 GLN A C 1
ATOM 751 O O . GLN A 1 95 ? -13.149 -5.107 -4.579 1.00 98.06 95 GLN A O 1
ATOM 756 N N . VAL A 1 96 ? -11.779 -4.412 -2.937 1.00 98.38 96 VAL A N 1
ATOM 757 C CA . VAL A 1 96 ? -10.910 -5.597 -2.962 1.00 98.38 96 VAL A CA 1
ATOM 758 C C . VAL A 1 96 ? -10.933 -6.263 -1.597 1.00 98.38 96 VAL A C 1
ATOM 760 O O . VAL A 1 96 ? -10.795 -5.598 -0.578 1.00 98.38 96 VAL A O 1
ATOM 763 N N . GLU A 1 97 ? -11.121 -7.579 -1.581 1.00 98.62 97 GLU A N 1
ATOM 764 C CA . GLU A 1 97 ? -11.123 -8.364 -0.350 1.00 98.62 97 GLU A CA 1
ATOM 765 C C . GLU A 1 97 ?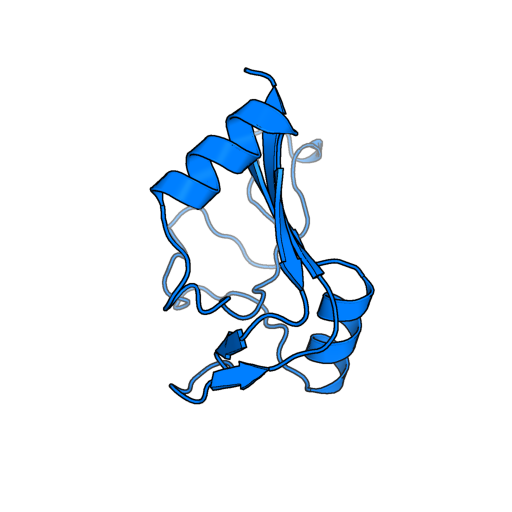 -9.745 -8.365 0.322 1.00 98.62 97 GLU A C 1
ATOM 767 O O . GLU A 1 97 ? -8.719 -8.549 -0.343 1.00 98.62 97 GLU A O 1
ATOM 772 N N . GLY A 1 98 ? -9.753 -8.164 1.640 1.00 98.38 98 GLY A N 1
ATOM 773 C CA . GLY A 1 98 ? -8.573 -8.123 2.497 1.00 98.38 98 GLY A CA 1
ATOM 774 C C . GLY A 1 98 ? -8.616 -6.956 3.483 1.00 98.38 98 GLY A C 1
ATOM 775 O O . GLY A 1 98 ? -9.648 -6.317 3.687 1.00 98.38 98 GLY A O 1
ATOM 776 N N . ILE A 1 99 ? -7.485 -6.673 4.121 1.00 98.62 99 ILE A N 1
ATOM 777 C CA . ILE A 1 99 ? -7.358 -5.628 5.144 1.00 98.62 99 ILE A CA 1
ATOM 778 C C . ILE A 1 99 ? -6.246 -4.644 4.768 1.00 98.62 99 ILE A C 1
ATOM 780 O O . ILE A 1 99 ? -5.143 -5.065 4.402 1.00 98.62 99 ILE A O 1
ATOM 784 N N . PHE A 1 100 ? -6.536 -3.350 4.907 1.00 98.56 100 PHE A N 1
ATOM 785 C CA . PHE A 1 100 ? -5.550 -2.272 4.928 1.00 98.56 100 PHE A CA 1
ATOM 786 C C . PHE A 1 100 ? -5.477 -1.665 6.332 1.00 98.56 100 PHE A C 1
ATOM 788 O O . PHE A 1 100 ? -6.514 -1.415 6.954 1.00 98.56 100 PHE A O 1
ATOM 795 N N . ARG A 1 101 ? -4.265 -1.426 6.839 1.00 98.00 101 ARG A N 1
ATOM 796 C CA . ARG A 1 101 ? -4.043 -0.811 8.153 1.00 98.00 101 ARG A CA 1
ATOM 797 C C . ARG A 1 101 ? -3.130 0.396 8.064 1.00 98.00 101 ARG A C 1
ATOM 799 O O . ARG A 1 101 ? -2.170 0.417 7.300 1.00 98.00 101 ARG A O 1
ATOM 806 N N . ILE A 1 102 ? -3.418 1.377 8.908 1.00 97.75 102 ILE A N 1
ATOM 807 C CA . ILE A 1 102 ? -2.508 2.470 9.229 1.00 97.75 102 ILE A CA 1
ATOM 808 C C . ILE A 1 102 ? -2.069 2.250 10.673 1.00 97.75 102 ILE A C 1
ATOM 810 O O . ILE A 1 102 ? -2.868 2.424 11.591 1.00 97.75 102 ILE A O 1
ATOM 814 N N . ASN A 1 103 ? -0.826 1.827 10.871 1.00 96.88 103 ASN A N 1
ATOM 815 C CA . ASN A 1 103 ? -0.248 1.518 12.176 1.00 96.88 103 ASN A CA 1
ATOM 816 C C . ASN A 1 103 ? 0.561 2.713 12.697 1.00 96.88 103 ASN A C 1
ATOM 818 O O . ASN A 1 103 ? 1.217 3.399 11.913 1.00 96.88 103 ASN A O 1
ATOM 822 N N . GLN A 1 104 ? 0.601 2.918 14.015 1.00 94.75 104 GLN A N 1
ATOM 823 C CA . GLN A 1 104 ? 1.570 3.797 14.670 1.00 94.75 104 GLN A CA 1
ATOM 824 C C . GLN A 1 104 ? 2.619 2.953 15.406 1.00 94.75 104 GLN A C 1
ATOM 826 O O . GLN A 1 104 ? 2.371 2.409 16.480 1.00 94.75 104 GLN A O 1
ATOM 831 N N . TRP A 1 105 ? 3.815 2.854 14.829 1.00 84.44 105 TRP A N 1
ATOM 832 C CA . TRP A 1 105 ? 4.972 2.223 15.460 1.00 84.44 105 TRP A CA 1
ATOM 833 C C . TRP A 1 105 ? 5.584 3.215 16.450 1.00 84.44 105 TRP A C 1
ATOM 835 O O . TRP A 1 105 ? 6.221 4.181 16.019 1.00 84.44 105 TRP A O 1
ATOM 845 N N . SER A 1 106 ? 5.300 2.969 17.736 1.00 69.81 106 SER A N 1
ATOM 846 C CA . SER A 1 106 ? 5.630 3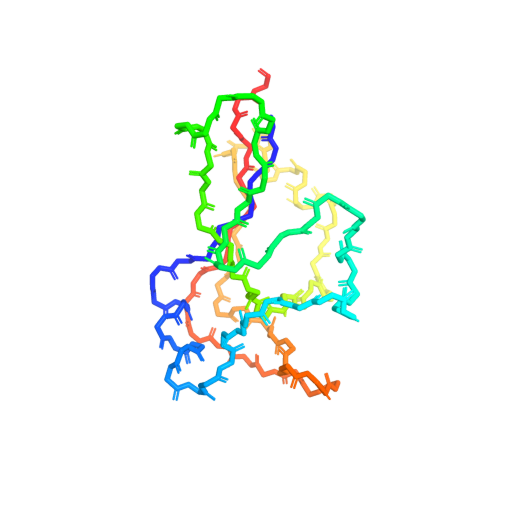.749 18.943 1.00 69.81 106 SER A CA 1
ATOM 847 C C . SER A 1 106 ? 5.227 5.239 18.922 1.00 69.81 106 SER A C 1
ATOM 849 O O . SER A 1 106 ? 5.254 5.918 17.889 1.00 69.81 106 SER A O 1
ATOM 851 N N . LYS A 1 107 ? 4.823 5.752 20.093 1.00 58.53 107 LYS A N 1
ATOM 852 C CA . LYS A 1 107 ? 4.814 7.199 20.357 1.00 58.53 107 LYS A CA 1
ATOM 853 C C . LYS A 1 107 ? 6.246 7.689 20.542 1.00 58.53 107 LYS A C 1
ATOM 855 O O . LYS A 1 107 ? 7.057 6.900 21.079 1.00 58.53 107 LYS A O 1
#

pLDDT: mean 96.16, std 4.87, range [58.53, 98.69]

Nearest PDB structures (foldseek):
  3pnt-assembly2_C  TM=9.615E-01  e=7.160E-10  Streptococcus pyogenes
  4kt6-assembly2_C  TM=9.824E-01  e=1.259E-09  Streptococcus pyogenes MGAS315
  7wvh-assembly1_A  TM=9.550E-01  e=8.790E-09  Streptococcus pyogenes A20
  3ah6-assembly2_F  TM=3.807E-01  e=4.833E+00  Escherichia coli K-12
  4zk7-assembly1_M  TM=2.806E-01  e=5.833E+00  Thermus thermophilus HB8

Radius of gyration: 15.65 Å; Cα contacts (8 Å, |Δi|>4): 167; chains: 1; bounding box: 42×24×37 Å

Secondary structure (DSSP, 8-state):
-EEEEE-HHHHHHHHTTT--B---TTSTT--TT--SSSB---TT-GGG--B--BPPPEE-TT--HHHHHHHHHHHSEEEEES-EEEPTTSS-EEE-SSEEEEEE---